Protein AF-A0A810NYY7-F1 (afdb_monomer_lite)

Structure (mmCIF, N/CA/C/O backbone):
data_AF-A0A810NYY7-F1
#
_entry.id   AF-A0A810NYY7-F1
#
loop_
_atom_site.group_PDB
_atom_site.id
_atom_site.type_symbol
_atom_site.label_atom_id
_atom_site.label_alt_id
_atom_site.label_comp_id
_atom_site.label_asym_id
_atom_site.label_entity_id
_atom_site.label_seq_id
_atom_site.pdbx_PDB_ins_code
_atom_site.Cartn_x
_atom_site.Cartn_y
_atom_site.Cartn_z
_atom_site.occupancy
_atom_site.B_iso_or_equiv
_atom_site.auth_seq_id
_atom_site.auth_comp_id
_atom_site.auth_asym_id
_atom_site.auth_atom_id
_atom_site.pdbx_PDB_model_num
ATOM 1 N N . MET A 1 1 ? -7.470 -16.366 -9.894 1.00 45.06 1 MET A N 1
ATOM 2 C CA . MET A 1 1 ? -6.020 -16.355 -10.172 1.00 45.06 1 MET A CA 1
ATOM 3 C C . MET A 1 1 ? -5.645 -14.897 -10.293 1.00 45.06 1 MET A C 1
ATOM 5 O O . MET A 1 1 ? -6.298 -14.228 -11.086 1.00 45.06 1 MET A O 1
ATOM 9 N N . ALA A 1 2 ? -4.725 -14.396 -9.468 1.00 55.81 2 ALA A N 1
ATOM 10 C CA . ALA A 1 2 ? -4.205 -13.045 -9.656 1.00 55.81 2 ALA A CA 1
ATOM 11 C C . ALA A 1 2 ? -3.563 -12.979 -11.053 1.00 55.81 2 ALA A C 1
ATOM 13 O O . ALA A 1 2 ? -2.909 -13.940 -11.467 1.00 55.81 2 ALA A O 1
ATOM 14 N N . GLY A 1 3 ? -3.856 -11.922 -11.813 1.00 67.75 3 GLY A N 1
ATOM 15 C CA . GLY A 1 3 ? -3.177 -11.670 -13.084 1.00 67.75 3 GLY A CA 1
ATOM 16 C C . GLY A 1 3 ? -1.691 -11.396 -12.859 1.00 67.75 3 GLY A C 1
ATOM 17 O O . GLY A 1 3 ? -1.257 -11.229 -11.722 1.00 67.75 3 GLY A O 1
ATOM 18 N N . GLU A 1 4 ? -0.914 -11.362 -13.938 1.00 85.88 4 GLU A N 1
ATOM 19 C CA . GLU A 1 4 ? 0.486 -10.933 -13.885 1.00 85.88 4 GLU A CA 1
ATOM 20 C C . GLU A 1 4 ? 0.579 -9.545 -13.230 1.00 85.88 4 GLU A C 1
ATOM 22 O O . GLU A 1 4 ? -0.113 -8.617 -13.655 1.00 85.88 4 GLU A O 1
ATOM 27 N N . ILE A 1 5 ? 1.389 -9.425 -12.173 1.00 90.25 5 ILE A N 1
ATOM 28 C CA . ILE A 1 5 ? 1.679 -8.145 -11.527 1.00 90.25 5 ILE A CA 1
ATOM 29 C C . ILE A 1 5 ? 2.927 -7.560 -12.181 1.00 90.25 5 ILE A C 1
ATOM 31 O O . ILE A 1 5 ? 3.945 -8.237 -12.338 1.00 90.25 5 ILE A O 1
ATOM 35 N N . VAL A 1 6 ? 2.853 -6.286 -12.543 1.00 91.69 6 VAL A N 1
ATOM 36 C CA . VAL A 1 6 ? 3.988 -5.524 -13.066 1.00 91.69 6 VAL A CA 1
ATOM 37 C C . VAL A 1 6 ? 4.292 -4.344 -12.154 1.00 91.69 6 VAL A C 1
ATOM 39 O O . VAL A 1 6 ? 3.396 -3.789 -11.522 1.00 91.69 6 VAL A O 1
ATOM 42 N N . ALA A 1 7 ? 5.557 -3.943 -12.096 1.00 91.25 7 ALA A N 1
ATOM 43 C CA . ALA A 1 7 ? 6.023 -2.816 -11.305 1.00 91.25 7 ALA A CA 1
ATOM 44 C C . ALA A 1 7 ? 6.725 -1.771 -12.174 1.00 91.25 7 ALA A C 1
ATOM 46 O O . ALA A 1 7 ? 7.514 -2.120 -13.049 1.00 91.25 7 ALA A O 1
ATOM 47 N N . GLY A 1 8 ? 6.476 -0.493 -11.909 1.00 89.62 8 GLY A N 1
ATOM 48 C CA . GLY A 1 8 ? 7.206 0.635 -12.484 1.00 89.62 8 GLY A CA 1
ATOM 49 C C . GLY A 1 8 ? 7.753 1.522 -11.372 1.00 89.62 8 GLY A C 1
ATOM 50 O O . GLY A 1 8 ? 7.030 1.842 -10.432 1.00 89.62 8 GLY A O 1
ATOM 51 N N . VAL A 1 9 ? 9.019 1.927 -11.455 1.00 86.00 9 VAL A N 1
ATOM 52 C CA . VAL A 1 9 ? 9.621 2.864 -10.495 1.00 86.00 9 VAL A CA 1
ATOM 53 C C . VAL A 1 9 ? 9.453 4.283 -11.028 1.00 86.00 9 VAL A C 1
ATOM 55 O O . VAL A 1 9 ? 9.635 4.541 -12.215 1.00 86.00 9 VAL A O 1
ATOM 58 N N . SER A 1 10 ? 9.099 5.232 -10.165 1.00 79.38 10 SER A N 1
ATOM 59 C CA . SER A 1 10 ? 8.965 6.634 -10.560 1.00 79.38 10 SER A CA 1
ATOM 60 C C . SER A 1 10 ? 10.269 7.153 -11.173 1.00 79.38 10 SER A C 1
ATOM 62 O O . SER A 1 10 ? 11.311 7.161 -10.518 1.00 79.38 10 SER A O 1
ATOM 64 N N . GLY A 1 11 ? 10.206 7.598 -12.430 1.00 73.50 11 GLY A N 1
ATOM 65 C CA . GLY A 1 11 ? 11.369 8.064 -13.187 1.00 73.50 11 GLY A CA 1
ATOM 66 C C . GLY A 1 11 ? 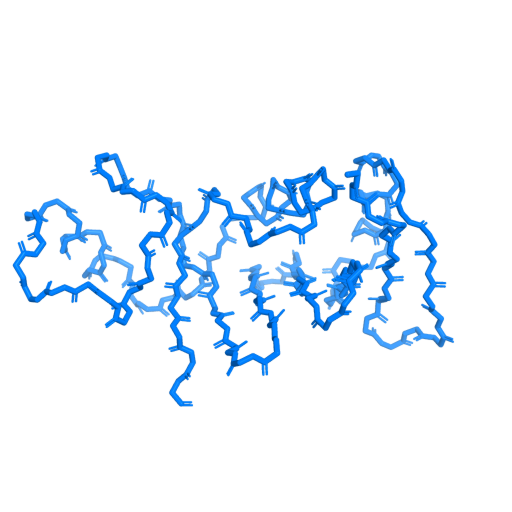12.085 6.988 -14.012 1.00 73.50 11 GLY A C 1
ATOM 67 O O . GLY A 1 11 ? 13.096 7.311 -14.631 1.00 73.50 11 GLY A O 1
ATOM 68 N N . SER A 1 12 ? 11.585 5.745 -14.058 1.00 79.50 12 SER A N 1
ATOM 69 C CA . SER A 1 12 ? 12.032 4.727 -15.018 1.00 79.50 12 SER A CA 1
ATOM 70 C C . SER A 1 12 ? 11.083 4.615 -16.221 1.00 79.50 12 SER A C 1
ATOM 72 O O . SER A 1 12 ? 9.870 4.771 -16.100 1.00 79.50 12 SER A O 1
ATOM 74 N N . ASP A 1 13 ? 11.636 4.309 -17.398 1.00 71.12 13 ASP A N 1
ATOM 75 C CA . ASP A 1 13 ? 10.889 4.235 -18.668 1.00 71.12 13 ASP A CA 1
ATOM 76 C C . ASP A 1 13 ? 10.200 2.872 -18.910 1.00 71.12 13 ASP A C 1
ATOM 78 O O . ASP A 1 13 ? 9.906 2.510 -20.051 1.00 71.12 13 ASP A O 1
ATOM 82 N N . GLY A 1 14 ? 9.951 2.066 -17.872 1.00 82.69 14 GLY A N 1
ATOM 83 C CA . GLY A 1 14 ? 9.466 0.701 -18.084 1.00 82.69 14 GLY A CA 1
ATOM 84 C C . GLY A 1 14 ? 8.784 0.041 -16.895 1.00 82.69 14 GLY A C 1
ATOM 85 O O . GLY A 1 14 ? 9.110 0.302 -15.738 1.00 82.69 14 GLY A O 1
ATOM 86 N N . TRP A 1 15 ? 7.863 -0.861 -17.236 1.00 90.06 15 TRP A N 1
ATOM 87 C CA . TRP A 1 15 ? 7.231 -1.809 -16.328 1.00 90.06 15 TRP A CA 1
ATOM 88 C C . TRP A 1 15 ? 7.968 -3.145 -16.396 1.00 90.06 15 TRP A C 1
ATOM 90 O O . TRP A 1 15 ? 8.257 -3.635 -17.490 1.00 90.06 15 TRP A O 1
ATOM 100 N N . VAL A 1 16 ? 8.260 -3.735 -15.242 1.00 91.75 16 VAL A N 1
ATOM 101 C CA . VAL A 1 16 ? 8.892 -5.052 -15.128 1.00 91.75 16 VAL A CA 1
ATOM 102 C C . VAL A 1 16 ? 7.936 -6.037 -14.459 1.00 91.75 16 VAL A C 1
ATOM 104 O O . VAL A 1 16 ? 7.246 -5.649 -13.517 1.00 91.75 16 VAL A O 1
ATOM 107 N N . PRO A 1 17 ? 7.869 -7.300 -14.908 1.00 91.56 17 PRO A N 1
ATOM 108 C CA . PRO A 1 17 ? 7.134 -8.331 -14.187 1.00 91.56 17 PRO A CA 1
ATOM 109 C C . PRO A 1 17 ? 7.692 -8.508 -12.774 1.00 91.56 17 PRO A C 1
ATOM 111 O O . PRO A 1 17 ? 8.909 -8.544 -12.582 1.00 91.56 17 PRO A O 1
ATOM 114 N N . VAL A 1 18 ? 6.798 -8.636 -11.798 1.00 92.88 18 VAL A N 1
ATOM 115 C CA . VAL A 1 18 ? 7.136 -8.963 -10.412 1.00 92.88 18 VAL A CA 1
ATOM 116 C C . VAL A 1 18 ? 6.266 -10.137 -10.003 1.00 92.88 18 VAL A C 1
ATOM 118 O O . VAL A 1 18 ? 5.051 -10.017 -9.913 1.00 92.88 18 VAL A O 1
ATOM 121 N N . ASP A 1 19 ? 6.889 -11.288 -9.781 1.00 90.50 19 ASP A N 1
ATOM 122 C CA . ASP A 1 19 ? 6.214 -12.564 -9.516 1.00 90.50 19 ASP A CA 1
ATOM 123 C C . ASP A 1 19 ? 6.553 -13.154 -8.137 1.00 90.50 19 ASP A C 1
ATOM 125 O O . ASP A 1 19 ? 6.025 -14.196 -7.744 1.00 90.50 19 ASP A O 1
ATOM 129 N N . SER A 1 20 ? 7.425 -12.483 -7.382 1.00 93.25 20 SER A N 1
ATOM 130 C CA . SER A 1 20 ? 7.918 -12.935 -6.085 1.00 93.25 20 SER A CA 1
ATOM 131 C C . SER A 1 20 ? 8.208 -11.768 -5.140 1.00 93.25 20 SER A C 1
ATOM 133 O O . SER A 1 20 ? 8.523 -10.655 -5.565 1.00 93.25 20 SER A O 1
ATOM 135 N N . ALA A 1 21 ? 8.105 -12.035 -3.834 1.00 93.88 21 ALA A N 1
ATOM 136 C CA . ALA A 1 21 ? 8.428 -11.060 -2.792 1.00 93.88 21 ALA A CA 1
ATOM 137 C C . ALA A 1 21 ? 9.894 -10.602 -2.879 1.00 93.88 21 ALA A C 1
ATOM 139 O O . ALA A 1 21 ? 10.171 -9.421 -2.724 1.00 93.88 21 ALA A O 1
ATOM 140 N N . GLU A 1 22 ? 10.812 -11.514 -3.215 1.00 95.31 22 GLU A N 1
ATOM 141 C CA . GLU A 1 22 ? 12.234 -11.204 -3.404 1.00 95.31 22 GLU A CA 1
ATOM 142 C C . GLU A 1 22 ? 12.468 -10.251 -4.585 1.00 95.31 22 GLU A C 1
ATOM 144 O O . GLU A 1 22 ? 13.221 -9.290 -4.451 1.00 95.31 22 GLU A O 1
ATOM 149 N N . ALA A 1 23 ? 11.794 -10.464 -5.724 1.00 93.81 23 ALA A N 1
ATOM 150 C CA . ALA A 1 23 ? 11.887 -9.553 -6.866 1.00 93.81 23 ALA A CA 1
ATOM 151 C C . ALA A 1 23 ? 11.329 -8.160 -6.535 1.00 93.81 23 ALA A C 1
ATOM 153 O O . ALA A 1 23 ? 11.908 -7.150 -6.939 1.00 93.81 23 ALA A O 1
ATOM 154 N N . LEU A 1 24 ? 10.231 -8.104 -5.772 1.00 93.69 24 LEU A N 1
ATOM 155 C CA . LEU A 1 24 ? 9.680 -6.848 -5.274 1.00 93.69 24 LEU A CA 1
ATOM 156 C C . LEU A 1 24 ? 10.666 -6.143 -4.337 1.00 93.69 24 LEU A C 1
ATOM 158 O O . LEU A 1 24 ? 10.972 -4.974 -4.545 1.00 93.69 24 LEU A O 1
ATOM 162 N N . ASP A 1 25 ? 11.200 -6.847 -3.340 1.00 94.75 25 ASP A N 1
ATOM 163 C CA . ASP A 1 25 ? 12.144 -6.267 -2.386 1.00 94.75 25 ASP A CA 1
ATOM 164 C C . ASP A 1 25 ? 13.412 -5.761 -3.080 1.00 94.75 25 ASP A C 1
ATOM 166 O O . ASP A 1 25 ? 13.842 -4.645 -2.800 1.00 94.75 25 ASP A O 1
ATOM 170 N N . ALA A 1 26 ? 13.945 -6.504 -4.054 1.00 93.56 26 ALA A N 1
ATOM 171 C CA . ALA A 1 26 ? 15.092 -6.074 -4.851 1.00 93.56 26 ALA A CA 1
ATOM 172 C C . ALA A 1 26 ? 14.810 -4.792 -5.655 1.00 93.56 26 ALA A C 1
ATOM 174 O O . ALA A 1 26 ? 15.685 -3.934 -5.784 1.00 93.56 26 ALA A O 1
ATOM 175 N N . LEU A 1 27 ? 13.594 -4.644 -6.189 1.00 91.56 27 LEU A N 1
ATOM 176 C CA . LEU A 1 27 ? 13.174 -3.440 -6.905 1.00 91.56 27 LEU A CA 1
ATOM 177 C C . LEU A 1 27 ? 13.082 -2.232 -5.966 1.00 91.56 27 LEU A C 1
ATOM 179 O O . LEU A 1 27 ? 13.558 -1.152 -6.315 1.00 91.56 27 LEU A O 1
ATOM 183 N N . LEU A 1 28 ? 12.513 -2.421 -4.775 1.00 91.12 28 LEU A N 1
ATOM 184 C CA . LEU A 1 28 ? 12.398 -1.367 -3.767 1.00 91.12 28 LEU A CA 1
ATOM 185 C C . LEU A 1 28 ? 13.767 -0.956 -3.206 1.00 91.12 28 LEU A C 1
ATOM 187 O O . LEU A 1 28 ? 14.032 0.232 -3.034 1.00 91.12 28 LEU A O 1
ATOM 191 N N . ASP A 1 29 ? 14.660 -1.920 -2.987 1.00 92.00 29 ASP A N 1
ATOM 192 C CA . ASP A 1 29 ? 16.029 -1.680 -2.519 1.00 92.00 29 ASP A CA 1
ATOM 193 C C . ASP A 1 29 ? 16.903 -1.005 -3.582 1.00 92.00 29 ASP A C 1
ATOM 195 O O . ASP A 1 29 ? 17.828 -0.262 -3.253 1.00 92.00 29 ASP A O 1
ATOM 199 N N . GLY A 1 30 ? 16.619 -1.249 -4.864 1.00 89.69 30 GLY A N 1
ATOM 200 C CA . GLY A 1 30 ? 17.330 -0.640 -5.986 1.00 89.69 30 GLY A CA 1
ATOM 201 C C . GLY A 1 30 ? 17.007 0.841 -6.199 1.00 89.69 30 GLY A C 1
ATOM 202 O O . GLY A 1 30 ? 17.787 1.540 -6.849 1.00 89.69 30 GLY A O 1
ATOM 203 N N . ALA A 1 31 ? 15.887 1.327 -5.658 1.00 85.00 31 ALA A N 1
ATOM 204 C CA . ALA A 1 31 ? 15.434 2.707 -5.812 1.00 85.00 31 ALA A CA 1
ATOM 205 C C . ALA A 1 31 ? 14.745 3.242 -4.536 1.00 85.00 31 ALA A C 1
ATOM 207 O O . ALA A 1 31 ? 13.578 3.632 -4.585 1.00 85.00 31 ALA A O 1
ATOM 208 N N . PRO A 1 32 ? 15.456 3.308 -3.394 1.00 80.81 32 PRO A N 1
ATOM 209 C CA . PRO A 1 32 ? 14.853 3.591 -2.087 1.00 80.81 32 PRO A CA 1
ATOM 210 C C . PRO A 1 32 ? 14.251 5.001 -1.979 1.00 80.81 32 PRO A C 1
ATOM 212 O O . PRO A 1 32 ? 13.307 5.212 -1.223 1.00 80.81 32 PRO A O 1
ATOM 215 N N . ASP A 1 33 ? 14.759 5.957 -2.761 1.00 83.44 33 ASP A N 1
ATOM 216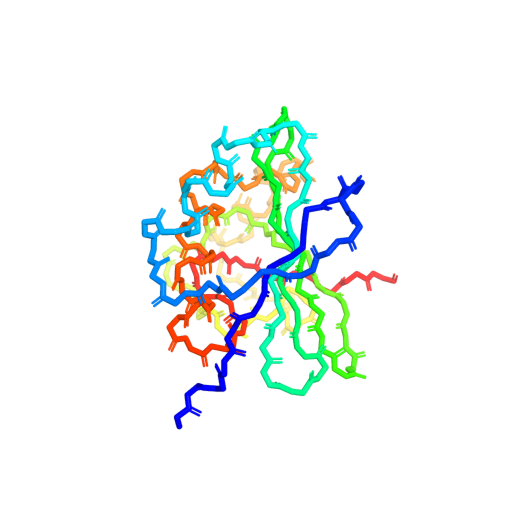 C CA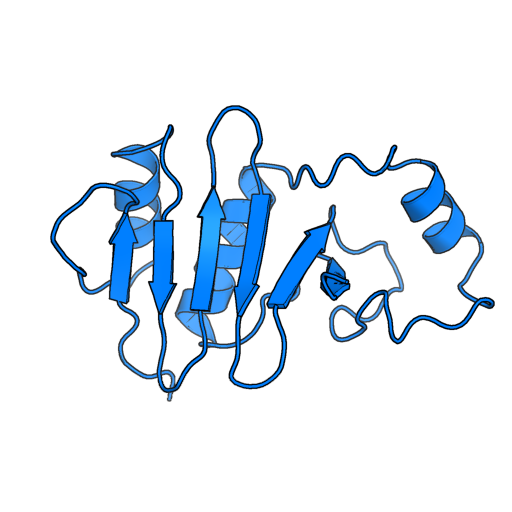 . ASP A 1 33 ? 14.269 7.341 -2.792 1.00 83.44 33 ASP A CA 1
ATOM 217 C C . ASP A 1 33 ? 13.084 7.546 -3.755 1.00 83.44 33 ASP A C 1
ATOM 219 O O . ASP A 1 33 ? 12.563 8.656 -3.881 1.00 83.44 33 ASP A O 1
ATOM 223 N N . HIS A 1 34 ? 12.649 6.489 -4.446 1.00 83.44 34 HIS A N 1
ATOM 224 C CA . HIS A 1 34 ? 11.585 6.540 -5.441 1.00 83.44 34 HIS A CA 1
ATOM 225 C C . HIS A 1 34 ? 10.393 5.682 -5.021 1.00 83.44 34 HIS A C 1
ATOM 227 O O . HIS A 1 34 ? 10.529 4.622 -4.415 1.00 83.44 34 HIS A O 1
ATOM 233 N N . ALA A 1 35 ? 9.194 6.134 -5.385 1.00 87.00 35 ALA A N 1
ATOM 234 C CA . ALA A 1 35 ? 8.006 5.304 -5.266 1.00 87.00 35 ALA A CA 1
ATOM 235 C C . ALA A 1 35 ? 7.984 4.254 -6.385 1.00 87.00 35 ALA A C 1
ATOM 237 O O . ALA A 1 35 ? 8.297 4.567 -7.538 1.00 87.00 35 ALA A O 1
ATOM 238 N N . ALA A 1 36 ? 7.560 3.037 -6.062 1.00 91.88 36 ALA A N 1
ATOM 239 C CA . ALA A 1 36 ? 7.221 2.016 -7.040 1.00 91.88 36 ALA A CA 1
ATOM 240 C C . ALA A 1 36 ? 5.700 1.903 -7.156 1.00 91.88 36 ALA A C 1
ATOM 242 O O . ALA A 1 36 ? 4.986 1.936 -6.161 1.00 91.88 36 ALA A O 1
ATOM 243 N N . THR A 1 37 ? 5.195 1.770 -8.375 1.00 94.12 37 THR A N 1
ATOM 244 C CA . THR A 1 37 ? 3.792 1.467 -8.657 1.00 94.12 37 THR A CA 1
ATOM 245 C C . THR A 1 37 ? 3.694 0.008 -9.049 1.00 94.12 37 THR A C 1
ATOM 247 O O . THR A 1 37 ? 4.330 -0.403 -10.013 1.00 94.12 37 THR A O 1
ATOM 250 N N . LEU A 1 38 ? 2.898 -0.763 -8.322 1.00 94.56 38 LEU A N 1
ATOM 251 C CA . LEU A 1 38 ? 2.524 -2.134 -8.632 1.00 94.56 38 LEU A CA 1
ATOM 252 C C . LEU A 1 38 ? 1.150 -2.104 -9.293 1.00 94.56 38 LEU A C 1
ATOM 254 O O . LEU A 1 38 ? 0.218 -1.522 -8.744 1.00 94.56 38 LEU A O 1
ATOM 258 N N . ALA A 1 39 ? 1.012 -2.716 -10.461 1.00 93.00 39 ALA A N 1
ATOM 259 C CA . ALA A 1 39 ? -0.248 -2.803 -11.184 1.00 93.00 39 ALA A CA 1
ATOM 260 C C . ALA A 1 39 ? -0.623 -4.270 -11.388 1.00 93.00 39 ALA A C 1
ATOM 262 O O . ALA A 1 39 ? 0.213 -5.081 -11.789 1.00 93.00 39 ALA A O 1
ATOM 263 N N . GLY A 1 40 ? -1.880 -4.596 -11.089 1.00 83.75 40 GLY A N 1
ATOM 264 C CA . GLY A 1 40 ? -2.448 -5.918 -11.323 1.00 83.75 40 GLY A CA 1
ATOM 265 C C . GLY A 1 40 ? -3.403 -5.938 -12.509 1.00 83.75 40 GLY A C 1
ATOM 266 O O . GLY A 1 40 ? -3.411 -5.037 -13.345 1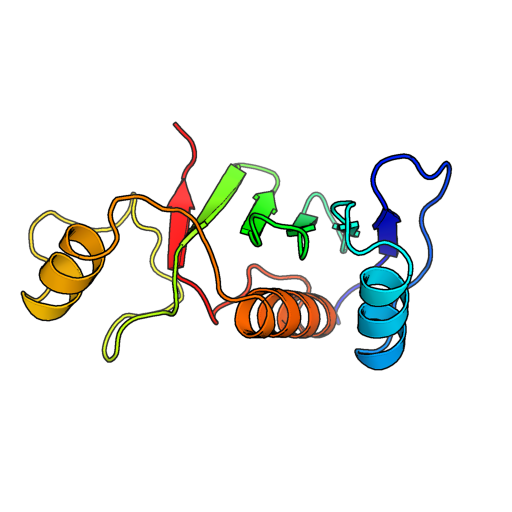.00 83.75 40 GLY A O 1
ATOM 267 N N . ALA A 1 41 ? -4.232 -6.978 -12.586 1.00 78.19 41 ALA A N 1
ATOM 268 C CA . ALA A 1 41 ? -5.298 -7.029 -13.580 1.00 78.19 41 ALA A CA 1
ATOM 269 C C . ALA A 1 41 ? -6.347 -5.928 -13.324 1.00 78.19 41 ALA A C 1
ATOM 271 O O . ALA A 1 41 ? -6.790 -5.741 -12.190 1.00 78.19 41 ALA A O 1
ATOM 272 N N . GLY A 1 42 ? -6.785 -5.257 -14.393 1.00 80.62 42 GLY A N 1
ATOM 273 C CA . GLY A 1 42 ? -7.738 -4.143 -14.321 1.00 80.62 42 GLY A CA 1
ATOM 274 C C . GLY A 1 42 ? -7.060 -2.804 -14.022 1.00 80.62 42 GLY A C 1
ATOM 275 O O . GLY A 1 42 ? -5.883 -2.621 -14.328 1.00 80.62 42 GLY A O 1
ATOM 276 N N . GLU A 1 43 ? -7.799 -1.859 -13.438 1.00 84.38 43 GLU A N 1
ATOM 277 C CA . GLU A 1 43 ? -7.277 -0.523 -13.091 1.00 84.38 43 GLU A CA 1
ATOM 278 C C . GLU A 1 43 ? -6.649 -0.452 -11.687 1.00 84.38 43 GLU A C 1
ATOM 280 O O . GLU A 1 43 ? -6.266 0.619 -11.231 1.00 84.38 43 GLU A O 1
ATOM 285 N N . ARG A 1 44 ? -6.492 -1.596 -11.008 1.00 91.81 44 ARG A N 1
ATOM 286 C CA . ARG A 1 44 ? -6.003 -1.671 -9.625 1.00 91.81 44 ARG A CA 1
ATOM 287 C C . ARG A 1 44 ? -4.501 -1.458 -9.522 1.00 91.81 44 ARG A C 1
ATOM 289 O O . ARG A 1 44 ? -3.718 -2.184 -10.150 1.00 91.81 44 ARG A O 1
ATOM 296 N N . ARG A 1 45 ? -4.100 -0.508 -8.680 1.00 93.94 45 ARG A N 1
ATOM 297 C CA . ARG A 1 45 ? -2.702 -0.132 -8.473 1.00 93.94 45 ARG A CA 1
ATOM 298 C C . ARG A 1 45 ? -2.393 0.101 -7.005 1.00 93.94 45 ARG A C 1
ATOM 300 O O . ARG A 1 45 ? -3.192 0.662 -6.264 1.00 93.94 45 ARG A O 1
ATOM 307 N N . LEU A 1 46 ? -1.185 -0.281 -6.615 1.00 94.88 46 LEU A N 1
ATOM 308 C CA . LEU A 1 46 ? -0.606 0.038 -5.321 1.00 94.88 46 LEU A CA 1
ATOM 309 C C . LEU A 1 46 ? 0.698 0.804 -5.534 1.00 94.88 46 LEU A C 1
ATOM 311 O O . LEU A 1 46 ? 1.664 0.263 -6.067 1.00 94.88 46 LEU A O 1
ATOM 315 N N . VAL A 1 47 ? 0.746 2.052 -5.090 1.00 92.62 47 VAL A N 1
ATOM 316 C CA . VAL A 1 47 ? 1.977 2.834 -5.005 1.00 92.62 47 VAL A CA 1
ATOM 317 C C . VAL A 1 47 ? 2.594 2.624 -3.627 1.00 92.62 47 VAL A C 1
ATOM 319 O O . VAL A 1 47 ? 1.939 2.824 -2.604 1.00 92.62 47 VAL A O 1
ATOM 322 N N . VAL A 1 48 ? 3.864 2.232 -3.610 1.00 92.44 48 VAL A N 1
ATOM 323 C CA . VAL A 1 48 ? 4.667 1.988 -2.411 1.00 92.44 48 VAL A CA 1
ATOM 324 C C . VAL A 1 48 ? 5.868 2.931 -2.403 1.00 92.44 48 VAL A C 1
ATOM 326 O O . VAL A 1 48 ? 6.571 3.059 -3.405 1.00 92.44 48 VAL A O 1
ATOM 329 N N . ALA A 1 49 ? 6.121 3.603 -1.283 1.00 88.94 49 ALA A N 1
ATOM 330 C CA . ALA A 1 49 ? 7.294 4.457 -1.099 1.00 88.94 49 ALA A CA 1
ATOM 331 C C . ALA A 1 49 ? 8.037 4.044 0.176 1.00 88.94 49 ALA A C 1
ATOM 333 O O . ALA A 1 49 ? 7.413 3.927 1.227 1.00 88.94 49 ALA A O 1
ATOM 334 N N . LEU A 1 50 ? 9.355 3.828 0.085 1.00 86.56 50 LEU A N 1
ATOM 335 C CA . LEU A 1 50 ? 10.218 3.460 1.223 1.00 86.56 50 LEU A CA 1
ATOM 336 C C . LEU A 1 50 ? 11.184 4.566 1.663 1.00 86.56 50 LEU A C 1
ATOM 338 O O . LEU A 1 50 ? 11.961 4.349 2.590 1.00 86.56 50 LEU A O 1
ATOM 342 N N . GLY A 1 51 ? 11.156 5.716 0.987 1.00 78.06 51 GLY A N 1
ATOM 343 C CA . GLY A 1 51 ? 12.056 6.835 1.245 1.00 78.06 51 GLY A CA 1
ATOM 344 C C . GLY A 1 51 ? 11.847 7.479 2.625 1.00 78.06 51 GLY A C 1
ATOM 345 O O . GLY A 1 51 ? 11.251 6.885 3.519 1.00 78.06 51 GLY A O 1
ATOM 346 N N . PRO A 1 52 ? 12.286 8.732 2.832 1.00 75.38 52 PRO A N 1
ATOM 347 C CA . PRO A 1 52 ? 12.233 9.378 4.150 1.00 75.38 52 PRO A CA 1
ATOM 348 C C . PRO A 1 52 ? 10.814 9.526 4.721 1.00 75.38 52 PRO A C 1
ATOM 350 O O . PRO A 1 52 ? 10.670 9.733 5.921 1.00 75.38 52 PRO A O 1
ATOM 353 N N . TYR A 1 53 ? 9.793 9.399 3.870 1.00 73.38 53 TYR A N 1
ATOM 354 C CA . TYR A 1 53 ? 8.380 9.387 4.234 1.00 73.38 53 TYR A CA 1
ATOM 355 C C . TYR A 1 53 ? 7.730 8.132 3.641 1.00 73.38 53 TYR A C 1
ATOM 357 O O . TYR A 1 53 ? 7.193 8.193 2.528 1.00 73.38 53 TYR A O 1
ATOM 365 N N . PRO A 1 54 ? 7.835 6.972 4.313 1.00 80.94 54 PRO A N 1
ATOM 366 C CA . PRO A 1 54 ? 7.294 5.745 3.767 1.00 80.94 54 PRO A CA 1
ATOM 367 C C . PRO A 1 54 ? 5.764 5.768 3.794 1.00 80.94 54 PRO A C 1
ATOM 369 O O . PRO A 1 54 ? 5.138 6.246 4.744 1.00 80.94 54 PRO A O 1
ATOM 372 N N . GLY A 1 55 ? 5.152 5.271 2.723 1.00 86.88 55 GLY A N 1
ATOM 373 C CA . GLY A 1 55 ? 3.722 5.442 2.513 1.00 86.88 55 GLY A CA 1
ATOM 374 C C . GLY A 1 55 ? 3.143 4.531 1.446 1.00 86.88 55 GLY A C 1
ATOM 375 O O . GLY A 1 55 ? 3.860 3.889 0.671 1.00 86.88 55 GLY A O 1
ATOM 376 N N . LEU A 1 56 ? 1.813 4.488 1.438 1.00 90.94 56 LEU A N 1
ATOM 377 C CA . LEU A 1 56 ? 1.008 3.652 0.561 1.00 90.94 56 LEU A CA 1
ATOM 378 C C . LEU A 1 56 ? -0.108 4.473 -0.071 1.00 90.94 56 LEU A C 1
ATOM 380 O O . LEU A 1 56 ? -0.786 5.243 0.612 1.00 90.94 56 LEU A O 1
ATOM 384 N N . LEU A 1 57 ? -0.334 4.249 -1.360 1.00 89.81 57 LEU A N 1
ATOM 385 C CA . LEU A 1 57 ? -1.500 4.755 -2.067 1.00 89.81 57 LEU A CA 1
ATOM 386 C C . LEU A 1 57 ? -2.116 3.627 -2.894 1.00 89.81 57 LEU A C 1
ATOM 388 O O . LEU A 1 57 ? -1.416 2.914 -3.606 1.00 89.81 57 LEU A O 1
ATOM 392 N N . TRP A 1 58 ? -3.423 3.450 -2.760 1.00 91.81 58 TRP A N 1
ATOM 393 C CA . TRP A 1 58 ? -4.225 2.478 -3.492 1.00 91.81 58 TRP A CA 1
ATOM 394 C C . TRP A 1 58 ? -5.090 3.208 -4.509 1.00 91.81 58 TRP A C 1
ATOM 396 O O . TRP A 1 58 ? -5.695 4.226 -4.175 1.00 91.81 58 TRP A O 1
ATOM 406 N N . GLU A 1 59 ? -5.163 2.680 -5.724 1.00 90.56 59 GLU A N 1
ATOM 407 C CA . GLU A 1 59 ? -6.065 3.157 -6.771 1.00 90.56 59 GLU A CA 1
ATOM 408 C C . GLU A 1 59 ? -6.854 1.973 -7.324 1.00 90.56 59 GLU A C 1
ATOM 410 O O . GLU A 1 59 ? -6.294 0.902 -7.573 1.00 90.56 59 GLU A O 1
ATOM 415 N N . ASP A 1 60 ? -8.142 2.179 -7.554 1.00 90.12 60 ASP A N 1
ATOM 416 C CA . ASP A 1 60 ? -8.961 1.332 -8.413 1.00 90.12 60 ASP A CA 1
ATOM 417 C C . ASP A 1 60 ? -9.785 2.199 -9.382 1.00 90.12 60 ASP A C 1
ATOM 419 O O . ASP A 1 60 ? -9.488 3.376 -9.578 1.00 90.12 60 ASP A O 1
ATOM 423 N N . GLU A 1 61 ? -10.789 1.612 -10.039 1.00 85.44 61 GLU A N 1
ATOM 424 C CA . GLU A 1 61 ? -11.632 2.306 -11.027 1.00 85.44 61 GLU A CA 1
ATOM 425 C C . GLU A 1 61 ? -12.436 3.476 -10.428 1.00 85.44 61 GLU A C 1
ATOM 427 O O . GLU A 1 61 ? -12.954 4.314 -11.170 1.00 85.44 61 GLU A O 1
ATOM 432 N N . VAL A 1 62 ? -12.607 3.506 -9.103 1.00 82.00 62 VAL A N 1
ATOM 433 C CA . VAL A 1 62 ? -13.581 4.369 -8.426 1.00 82.00 62 VAL A CA 1
ATOM 434 C C . VAL A 1 62 ? -12.910 5.347 -7.474 1.00 82.00 62 VAL A C 1
ATOM 436 O O . VAL A 1 62 ? -13.308 6.510 -7.437 1.00 82.00 62 VAL A O 1
ATOM 439 N N . ASP A 1 63 ? -11.891 4.896 -6.742 1.00 81.44 63 ASP A N 1
ATOM 440 C CA . ASP A 1 63 ? -11.329 5.641 -5.623 1.00 81.44 63 ASP A CA 1
ATOM 441 C C . ASP A 1 63 ? -9.795 5.661 -5.609 1.00 81.44 63 ASP A C 1
ATOM 443 O O . ASP A 1 63 ? -9.102 4.759 -6.085 1.00 81.44 63 ASP A O 1
ATOM 447 N N . VAL A 1 64 ? -9.265 6.713 -4.977 1.00 82.88 64 VAL A N 1
ATOM 448 C CA . VAL A 1 64 ? -7.861 6.811 -4.568 1.00 82.88 64 VAL A CA 1
ATOM 449 C C . VAL A 1 64 ? -7.812 6.888 -3.050 1.00 82.88 64 VAL A C 1
ATOM 451 O O . VAL A 1 64 ? -8.442 7.751 -2.432 1.00 82.88 64 VAL A O 1
ATOM 454 N N . GLN A 1 65 ? -7.039 5.999 -2.439 1.00 86.56 65 GLN A N 1
ATOM 455 C CA . GLN A 1 65 ? -6.959 5.862 -0.991 1.00 86.56 65 GLN A CA 1
ATOM 456 C C . GLN A 1 65 ? -5.517 5.917 -0.503 1.00 86.56 65 GLN A C 1
ATOM 458 O O . GLN A 1 65 ? -4.592 5.496 -1.191 1.00 86.56 65 GLN A O 1
ATOM 463 N N . ILE A 1 66 ? -5.324 6.436 0.704 1.00 84.44 66 ILE A N 1
ATOM 464 C CA . ILE A 1 66 ? -4.017 6.590 1.345 1.00 84.44 66 ILE A CA 1
ATOM 465 C C . ILE A 1 66 ? -3.957 5.634 2.536 1.00 84.44 66 ILE A C 1
ATOM 467 O O . ILE A 1 66 ? -4.900 5.566 3.327 1.00 84.44 66 ILE A O 1
ATOM 471 N N . GLY A 1 67 ? -2.865 4.880 2.649 1.00 84.06 67 GLY A N 1
ATOM 472 C CA . GLY A 1 67 ? -2.637 3.987 3.782 1.00 84.06 67 GLY A CA 1
ATOM 473 C C . GLY A 1 67 ? -2.229 4.766 5.033 1.00 84.06 67 GLY A C 1
ATOM 474 O O . GLY A 1 67 ? -1.410 5.678 4.946 1.00 84.06 67 GLY A O 1
ATOM 475 N N . VAL A 1 68 ? -2.773 4.404 6.197 1.00 79.06 68 VAL A N 1
ATOM 476 C CA . VAL A 1 68 ? -2.439 5.025 7.487 1.00 79.06 68 VAL A CA 1
ATOM 477 C C . VAL A 1 68 ? -2.175 3.979 8.563 1.00 79.06 68 VAL A C 1
ATOM 479 O O . VAL A 1 68 ? -3.034 3.151 8.860 1.00 79.06 68 VAL A O 1
ATOM 482 N N . GLY A 1 69 ? -0.978 4.055 9.158 1.00 71.38 69 GLY A N 1
ATOM 483 C CA . GLY A 1 69 ? -0.554 3.242 10.299 1.00 71.38 69 GLY A CA 1
ATOM 484 C C . GLY A 1 69 ? -0.719 1.720 10.132 1.00 71.38 69 GLY A C 1
ATOM 485 O O . GLY A 1 69 ? -1.057 1.216 9.060 1.00 71.38 69 GLY A O 1
ATOM 486 N N . PRO A 1 70 ? -0.460 0.948 11.199 1.00 74.94 70 PRO A N 1
ATOM 487 C CA . PRO A 1 70 ? -0.992 -0.405 11.326 1.00 74.94 70 PRO A CA 1
ATOM 488 C C . PRO A 1 70 ? -2.501 -0.382 11.604 1.00 74.94 70 PRO A C 1
ATOM 490 O O . PRO A 1 70 ? -3.018 0.553 12.217 1.00 74.94 70 PRO A O 1
ATOM 493 N N . VAL A 1 71 ? -3.195 -1.463 11.241 1.00 71.31 71 VAL A N 1
ATOM 494 C CA . VAL A 1 71 ? -4.584 -1.695 11.671 1.00 71.31 71 VAL A CA 1
ATOM 495 C C . VAL A 1 71 ? -4.630 -1.906 13.194 1.00 71.31 71 VAL A C 1
ATOM 497 O O . VAL A 1 71 ? -3.940 -2.800 13.687 1.00 71.31 71 VAL A O 1
ATOM 500 N N . PRO A 1 72 ? -5.421 -1.126 13.960 1.00 67.94 72 PRO A N 1
ATOM 501 C CA . PRO A 1 72 ? -5.573 -1.328 15.398 1.00 67.94 72 PRO A CA 1
ATOM 502 C C . PRO A 1 72 ? -6.246 -2.662 15.727 1.00 67.94 72 PRO A C 1
ATOM 504 O O . PRO A 1 72 ? -7.163 -3.096 15.022 1.00 67.94 72 PRO A O 1
ATOM 507 N N . ASP A 1 73 ? -5.862 -3.264 16.853 1.00 68.81 73 ASP A N 1
ATOM 508 C CA . ASP A 1 73 ? -6.498 -4.480 17.366 1.00 68.81 73 ASP A CA 1
ATOM 509 C C . ASP A 1 73 ? -8.021 -4.314 17.461 1.00 68.81 73 ASP A C 1
ATOM 511 O O . ASP A 1 73 ? -8.519 -3.362 18.056 1.00 68.81 73 ASP A O 1
ATOM 515 N N . GLY A 1 74 ? -8.767 -5.264 16.889 1.00 67.62 74 GLY A N 1
ATOM 516 C CA . GLY A 1 74 ? -10.233 -5.253 16.898 1.00 67.62 74 GLY A CA 1
ATOM 517 C C . GLY A 1 74 ? -10.897 -4.463 15.763 1.00 67.62 74 GLY A C 1
ATOM 518 O O . GLY A 1 74 ? -12.125 -4.440 15.718 1.00 67.62 74 GLY A O 1
ATOM 519 N N . THR A 1 75 ? -10.126 -3.871 14.844 1.00 67.12 75 THR A N 1
ATOM 520 C CA . THR A 1 75 ? -10.649 -3.211 13.630 1.00 67.12 75 THR A CA 1
ATOM 521 C C . THR A 1 75 ? -10.708 -4.200 12.463 1.00 67.12 75 THR A C 1
ATOM 523 O O . THR A 1 75 ? -9.761 -4.969 12.280 1.00 67.12 75 THR A O 1
ATOM 526 N N . ASP A 1 76 ? -11.786 -4.200 11.664 1.00 72.31 76 ASP A N 1
ATOM 527 C CA . ASP A 1 76 ? -11.802 -4.971 10.414 1.00 72.31 76 ASP A CA 1
ATOM 528 C C . ASP A 1 76 ? -10.931 -4.250 9.371 1.00 72.31 76 ASP A C 1
ATOM 530 O O . ASP A 1 76 ? -11.210 -3.104 9.022 1.00 72.31 76 ASP A O 1
ATOM 534 N N . PRO A 1 77 ? -9.893 -4.894 8.815 1.00 69.75 77 PRO A N 1
ATOM 535 C CA . PRO A 1 77 ? -9.060 -4.270 7.792 1.00 69.75 77 PRO A CA 1
ATOM 536 C C . PRO A 1 77 ? -9.761 -3.945 6.464 1.00 69.75 77 PRO A C 1
ATOM 538 O O . PRO A 1 77 ? -9.145 -3.376 5.563 1.00 69.75 77 PRO A O 1
ATOM 541 N N . ALA A 1 78 ? -10.999 -4.409 6.269 1.00 69.75 78 ALA A N 1
ATOM 542 C CA . ALA A 1 78 ? -11.806 -4.043 5.110 1.00 69.75 78 ALA A CA 1
ATOM 543 C C . ALA A 1 78 ? -12.419 -2.637 5.239 1.00 69.75 78 ALA A C 1
ATOM 545 O O . ALA A 1 78 ? -12.755 -2.041 4.212 1.00 69.75 78 ALA A O 1
ATOM 546 N N . ASP A 1 79 ? -12.521 -2.101 6.455 1.00 65.94 79 ASP A N 1
ATOM 547 C CA . ASP A 1 79 ? -13.141 -0.805 6.711 1.00 65.94 79 ASP A CA 1
ATOM 548 C C . ASP A 1 79 ? -12.264 0.335 6.167 1.00 65.94 79 ASP A C 1
ATOM 550 O O . ASP A 1 79 ? -11.042 0.358 6.352 1.00 65.94 79 ASP A O 1
ATOM 554 N N . THR A 1 80 ? -12.884 1.294 5.474 1.00 61.78 80 THR A N 1
ATOM 555 C CA . THR A 1 80 ? -12.229 2.553 5.084 1.00 61.78 80 THR A CA 1
ATOM 556 C C . THR A 1 80 ? -12.577 3.631 6.094 1.00 61.78 80 THR A C 1
ATOM 558 O O . THR A 1 80 ? -13.703 3.674 6.568 1.00 61.78 80 THR A O 1
ATOM 561 N N . VAL A 1 81 ? -11.663 4.555 6.396 1.00 58.94 81 VAL A N 1
ATOM 562 C CA . VAL A 1 81 ? -11.906 5.625 7.383 1.00 58.94 81 VAL A CA 1
ATOM 563 C C . VAL A 1 81 ? -13.039 6.581 6.977 1.00 58.94 81 VAL A C 1
ATOM 565 O O . VAL A 1 81 ? -13.607 7.240 7.839 1.00 58.94 81 VAL A O 1
ATOM 568 N N . ALA A 1 82 ? -13.434 6.625 5.700 1.00 52.66 82 ALA A N 1
ATOM 569 C CA . ALA A 1 82 ? -14.620 7.365 5.255 1.00 52.66 82 ALA A CA 1
ATOM 570 C C . ALA A 1 82 ? -15.941 6.610 5.526 1.00 52.66 82 ALA A C 1
ATOM 572 O O . ALA A 1 82 ? -16.981 7.244 5.693 1.00 52.66 82 ALA A O 1
ATOM 573 N N . ASP A 1 83 ? -15.889 5.279 5.628 1.00 50.84 83 ASP A N 1
ATOM 574 C CA . ASP A 1 83 ? -17.008 4.419 6.034 1.00 50.84 83 ASP A CA 1
ATOM 575 C C . ASP A 1 83 ? -17.114 4.269 7.563 1.00 50.84 83 ASP A C 1
ATOM 577 O O . ASP A 1 83 ? -18.014 3.589 8.057 1.00 50.84 83 ASP A O 1
ATOM 581 N N . ILE A 1 84 ? -16.205 4.892 8.323 1.00 48.41 84 ILE A N 1
ATOM 582 C CA . ILE A 1 84 ? -16.132 4.801 9.783 1.00 48.41 84 ILE A CA 1
ATOM 583 C C . ILE A 1 84 ? -17.140 5.783 10.416 1.00 48.41 84 ILE A C 1
ATOM 585 O O . ILE A 1 84 ? -16.937 6.997 10.352 1.00 48.41 84 ILE A O 1
ATOM 589 N N . PRO A 1 85 ? -18.218 5.297 11.068 1.00 42.97 85 PRO A N 1
ATOM 590 C CA . PRO A 1 85 ? -19.153 6.147 11.804 1.00 42.97 85 PRO A CA 1
ATOM 591 C C . PRO A 1 85 ? -18.459 6.838 12.988 1.00 42.97 85 PRO A C 1
ATOM 593 O O . PRO A 1 85 ? -17.499 6.302 13.542 1.00 42.97 85 PRO A O 1
ATOM 596 N N . GLU A 1 86 ? -19.002 7.966 13.461 1.00 50.59 86 GLU A N 1
ATOM 597 C CA . GLU A 1 86 ? -18.507 8.717 14.639 1.00 50.59 86 GLU A CA 1
ATOM 598 C C . GLU A 1 86 ? -18.412 7.871 15.942 1.00 50.59 86 GLU A C 1
ATOM 600 O O . GLU A 1 86 ? -17.789 8.292 16.918 1.00 50.59 86 GLU A O 1
ATOM 605 N N . ASP A 1 87 ? -18.961 6.650 15.949 1.00 46.69 87 ASP A N 1
ATOM 606 C CA . ASP A 1 87 ? -19.132 5.767 17.110 1.00 46.69 87 ASP A CA 1
ATOM 607 C C . ASP A 1 87 ? -18.064 4.661 17.252 1.00 46.69 87 ASP A C 1
ATOM 609 O O . ASP A 1 87 ? -18.316 3.613 17.857 1.00 46.69 87 ASP A O 1
ATOM 613 N N . PHE A 1 88 ? -16.858 4.840 16.705 1.00 53.44 88 PHE A N 1
ATOM 614 C CA . PHE A 1 88 ? -15.814 3.819 16.851 1.00 53.44 88 PHE A CA 1
ATOM 615 C C . PHE A 1 88 ? -15.443 3.542 18.317 1.00 53.44 88 PHE A C 1
ATOM 617 O O . PHE A 1 88 ? -15.501 4.450 19.155 1.00 53.44 88 PHE A O 1
ATOM 624 N N . PRO A 1 89 ? -14.990 2.314 18.643 1.00 50.03 89 PRO A N 1
ATOM 625 C CA . PRO A 1 89 ? -14.479 1.997 19.964 1.00 50.03 89 PRO A CA 1
ATOM 626 C C . PRO A 1 89 ? -13.414 3.011 20.418 1.00 50.03 89 PRO A C 1
ATOM 628 O O . PRO A 1 89 ? -12.534 3.363 19.627 1.00 50.03 89 PRO A O 1
ATOM 631 N N . PRO A 1 90 ? -13.415 3.434 21.697 1.00 56.03 90 PRO A N 1
ATOM 632 C CA . PRO A 1 90 ? -12.508 4.471 22.199 1.00 56.03 90 PRO A CA 1
ATOM 633 C C . PRO A 1 90 ? -11.018 4.230 21.914 1.00 56.03 90 PRO A C 1
ATOM 635 O O . PRO A 1 90 ? -10.246 5.180 21.847 1.00 56.03 90 PRO A O 1
ATOM 638 N N . HIS A 1 91 ? -10.603 2.973 21.727 1.00 49.31 91 HIS A N 1
ATOM 639 C CA . HIS A 1 91 ? -9.221 2.624 21.401 1.00 49.31 91 HIS A CA 1
ATOM 640 C C . HIS A 1 91 ? -8.826 2.979 19.958 1.00 49.31 91 HIS A C 1
ATOM 642 O O . HIS A 1 91 ? -7.692 3.386 19.742 1.00 49.31 91 HIS A O 1
ATOM 648 N N . VAL A 1 92 ? -9.739 2.900 18.985 1.00 53.06 92 VAL A N 1
ATOM 649 C CA . VAL A 1 92 ? -9.454 3.282 17.589 1.00 53.06 92 VAL A CA 1
ATOM 650 C C . VAL A 1 92 ? -9.464 4.798 17.430 1.00 53.06 92 VAL A C 1
ATOM 652 O O . VAL A 1 92 ? -8.580 5.348 16.782 1.00 53.06 92 VAL A O 1
ATOM 655 N N . GLN A 1 93 ? -10.395 5.487 18.100 1.00 58.84 93 GLN A N 1
ATOM 656 C CA . GLN A 1 93 ? -10.381 6.953 18.168 1.00 58.84 93 GLN A CA 1
ATOM 657 C C . GLN A 1 93 ? -9.089 7.464 18.817 1.00 58.84 93 GLN A C 1
ATOM 659 O O . GLN A 1 93 ? -8.506 8.434 18.346 1.00 58.84 93 GLN A O 1
ATOM 664 N N . ALA A 1 94 ? -8.602 6.780 19.859 1.00 57.81 94 ALA A N 1
ATOM 665 C CA . ALA A 1 94 ? -7.324 7.101 20.484 1.00 57.81 94 ALA A CA 1
ATOM 666 C C . ALA A 1 94 ? -6.132 6.884 19.540 1.00 57.81 94 ALA A C 1
ATOM 668 O O . ALA A 1 94 ? -5.206 7.686 19.575 1.00 57.81 94 ALA A O 1
ATOM 669 N N . VAL A 1 95 ? -6.147 5.853 18.685 1.00 53.94 95 VAL A N 1
ATOM 670 C CA . VAL A 1 95 ? -5.093 5.644 17.676 1.00 53.94 95 VAL A CA 1
ATOM 671 C C . VAL A 1 95 ? -5.140 6.729 16.603 1.00 53.94 95 VAL A C 1
ATOM 673 O O . VAL A 1 95 ? -4.113 7.346 16.353 1.00 53.94 95 VAL A O 1
ATOM 676 N N . LEU A 1 96 ? -6.318 7.033 16.047 1.00 58.06 96 LEU A N 1
ATOM 677 C CA . LEU A 1 96 ? -6.493 8.094 15.045 1.00 58.06 96 LEU A CA 1
ATOM 678 C C . LEU A 1 96 ? -6.135 9.488 15.586 1.00 58.06 96 LEU A C 1
ATOM 680 O O . LEU A 1 96 ? -5.599 10.310 14.851 1.00 58.06 96 LEU A O 1
ATOM 684 N N . ALA A 1 97 ? -6.405 9.755 16.869 1.00 57.06 97 ALA A N 1
ATOM 685 C CA . ALA A 1 97 ? -6.037 11.005 17.535 1.00 57.06 97 ALA A CA 1
ATOM 686 C C . ALA A 1 97 ? -4.558 11.061 17.967 1.00 57.06 97 ALA A C 1
ATOM 688 O O . ALA A 1 97 ? -4.028 12.152 18.159 1.00 57.06 97 ALA A O 1
ATOM 689 N N . ALA A 1 98 ? -3.907 9.908 18.165 1.00 52.06 98 ALA A N 1
ATOM 690 C CA . ALA A 1 98 ? -2.489 9.812 18.518 1.00 52.06 98 ALA A CA 1
ATOM 691 C C . ALA A 1 98 ? -1.572 9.800 17.289 1.00 52.06 98 ALA A C 1
ATOM 693 O O . ALA A 1 98 ? -0.421 10.225 17.380 1.00 52.06 98 ALA A O 1
ATOM 694 N N . THR A 1 99 ? -2.063 9.325 16.144 1.00 51.31 99 THR A N 1
ATOM 695 C CA . THR A 1 99 ? -1.439 9.597 14.854 1.00 51.31 99 THR A CA 1
ATOM 696 C C . THR A 1 99 ? -1.701 11.059 14.534 1.00 51.31 99 THR A C 1
ATOM 698 O O . THR A 1 99 ? -2.846 11.443 14.326 1.00 51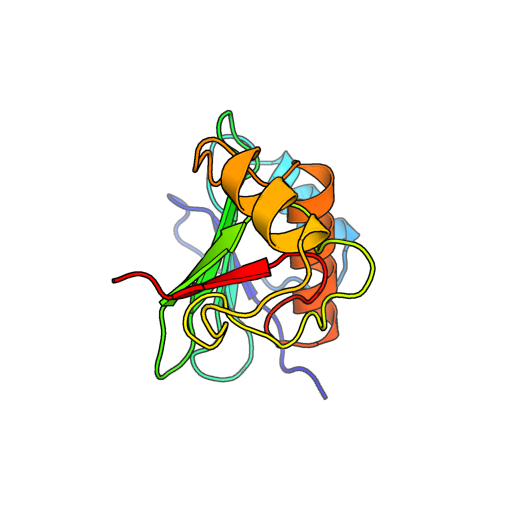.31 99 THR A O 1
ATOM 701 N N . ASP A 1 100 ? -0.664 11.888 14.502 1.00 47.44 100 ASP A N 1
ATOM 702 C CA . ASP A 1 100 ? -0.757 13.341 14.286 1.00 47.44 100 ASP A CA 1
ATOM 703 C C . ASP A 1 100 ? -1.110 13.684 12.815 1.00 47.44 100 ASP A C 1
ATOM 705 O O . ASP A 1 100 ? -0.565 14.604 12.212 1.00 47.44 100 ASP A O 1
ATOM 709 N N . TRP A 1 101 ? -1.952 12.857 12.178 1.00 49.94 101 TRP A N 1
ATOM 710 C CA . TRP A 1 101 ? -2.163 12.758 10.731 1.00 49.94 101 TRP A CA 1
ATOM 711 C C . TRP A 1 101 ? -0.869 12.568 9.937 1.00 49.94 101 TRP A C 1
ATOM 713 O O . TRP A 1 101 ? -0.843 12.760 8.723 1.00 49.94 101 TRP A O 1
ATOM 723 N N . THR A 1 102 ? 0.218 12.157 10.589 1.00 51.88 102 THR A N 1
ATOM 724 C CA . THR A 1 102 ? 1.403 11.682 9.889 1.00 51.88 102 THR A CA 1
ATOM 725 C C . THR A 1 102 ? 1.006 10.368 9.239 1.00 51.88 102 THR A C 1
ATOM 727 O O . THR A 1 102 ? 1.003 9.324 9.886 1.00 51.88 102 THR A O 1
ATOM 730 N N . PHE A 1 103 ? 0.619 10.440 7.964 1.00 60.78 103 PHE A N 1
ATOM 731 C CA . PHE A 1 103 ? 0.296 9.333 7.053 1.00 60.78 103 PHE A CA 1
ATOM 732 C C . PHE A 1 103 ? 1.477 8.357 6.844 1.00 60.78 103 PHE A C 1
ATOM 734 O O . PHE A 1 103 ? 1.556 7.665 5.834 1.00 60.78 103 PHE A O 1
ATOM 741 N N . GLU A 1 104 ? 2.434 8.340 7.771 1.00 66.75 104 GLU A N 1
ATOM 742 C CA . GLU A 1 104 ? 3.633 7.531 7.736 1.00 66.75 104 GLU A CA 1
ATOM 743 C C . GLU A 1 104 ? 3.265 6.103 8.119 1.00 66.75 104 GLU A C 1
ATOM 745 O O . GLU A 1 104 ? 2.840 5.796 9.237 1.00 66.75 104 GLU A O 1
ATOM 750 N N . VAL A 1 105 ? 3.419 5.217 7.147 1.00 80.44 105 VAL A N 1
ATOM 751 C CA . VAL A 1 105 ? 3.321 3.779 7.345 1.00 80.44 105 VAL A CA 1
ATOM 752 C C . VAL A 1 105 ? 4.746 3.287 7.595 1.00 80.44 105 VAL A C 1
ATOM 754 O O . VAL A 1 105 ? 5.614 3.580 6.781 1.00 80.44 105 VAL A O 1
ATOM 757 N N . PRO A 1 106 ? 5.035 2.545 8.678 1.00 86.81 106 PRO A N 1
ATOM 758 C CA . PRO A 1 106 ? 6.351 1.941 8.880 1.00 86.81 106 PRO A CA 1
ATOM 759 C C . PRO A 1 106 ? 6.834 1.194 7.630 1.00 86.81 106 PRO A C 1
ATOM 761 O O . PRO A 1 106 ? 6.050 0.487 6.995 1.00 86.81 106 PRO A O 1
ATOM 764 N N . ALA A 1 107 ? 8.114 1.324 7.273 1.00 88.44 107 ALA A N 1
ATOM 765 C CA . ALA A 1 107 ? 8.660 0.745 6.042 1.00 88.44 107 ALA A CA 1
ATOM 766 C C . ALA A 1 107 ? 8.417 -0.774 5.945 1.00 88.44 107 ALA A C 1
ATOM 768 O O . ALA A 1 107 ? 8.144 -1.301 4.866 1.00 88.44 107 ALA A O 1
ATOM 769 N N . GLU A 1 108 ? 8.442 -1.480 7.076 1.00 90.38 108 GLU A N 1
ATOM 770 C CA . GLU A 1 108 ? 8.114 -2.903 7.160 1.00 90.38 108 GLU A CA 1
ATOM 771 C C . GLU A 1 108 ? 6.659 -3.186 6.756 1.00 90.38 108 GLU A C 1
ATOM 773 O O . GLU A 1 108 ? 6.397 -4.152 6.040 1.00 90.38 108 GLU A O 1
ATOM 778 N N . LEU A 1 109 ? 5.715 -2.327 7.156 1.00 91.06 109 LEU A N 1
ATOM 779 C CA . LEU A 1 109 ? 4.307 -2.433 6.763 1.00 91.06 109 LEU A CA 1
ATOM 780 C C . LEU A 1 109 ? 4.089 -2.055 5.298 1.00 91.06 109 LEU A C 1
ATOM 782 O O . LEU A 1 109 ? 3.258 -2.676 4.639 1.00 91.06 109 LEU A O 1
ATOM 786 N N . VAL A 1 110 ? 4.860 -1.105 4.759 1.00 92.38 110 VAL A N 1
ATOM 787 C CA . VAL A 1 110 ? 4.847 -0.796 3.319 1.00 92.38 110 VAL A CA 1
ATOM 788 C C . VAL A 1 110 ? 5.269 -2.022 2.505 1.00 92.38 110 VAL A C 1
ATOM 790 O O . VAL A 1 110 ? 4.596 -2.387 1.539 1.00 92.38 110 VAL A O 1
ATOM 793 N N . ARG A 1 111 ? 6.342 -2.713 2.917 1.00 94.44 111 ARG A N 1
ATOM 794 C CA . ARG A 1 111 ? 6.779 -3.960 2.265 1.00 94.44 111 ARG A CA 1
ATOM 795 C C . ARG A 1 111 ? 5.742 -5.063 2.393 1.00 94.44 111 ARG A C 1
ATOM 797 O O . ARG A 1 111 ? 5.389 -5.686 1.393 1.00 94.44 111 ARG A O 1
ATOM 804 N N . GLN A 1 112 ? 5.210 -5.263 3.597 1.00 94.75 112 GLN A N 1
ATOM 805 C CA . GLN A 1 112 ? 4.162 -6.249 3.839 1.00 94.75 112 GLN A CA 1
ATOM 806 C C . GLN A 1 112 ? 2.934 -5.998 2.951 1.00 94.75 112 GLN A C 1
ATOM 808 O O . GLN A 1 112 ? 2.388 -6.948 2.389 1.00 94.75 112 GLN A O 1
ATOM 813 N N . ALA A 1 113 ? 2.536 -4.737 2.768 1.00 94.56 113 ALA A N 1
ATOM 814 C CA . ALA A 1 113 ? 1.436 -4.360 1.887 1.00 94.56 113 ALA A CA 1
ATOM 815 C C . ALA A 1 113 ? 1.733 -4.702 0.420 1.00 94.56 113 ALA A C 1
ATOM 817 O O . ALA A 1 113 ? 0.886 -5.276 -0.264 1.00 94.56 113 ALA A O 1
ATOM 818 N N . GLY A 1 114 ? 2.951 -4.416 -0.051 1.00 95.00 114 GLY A N 1
ATOM 819 C CA . GLY A 1 114 ? 3.396 -4.803 -1.389 1.00 95.00 114 GLY A CA 1
ATOM 820 C C . GLY A 1 114 ? 3.372 -6.320 -1.606 1.00 95.00 114 GLY A C 1
ATOM 821 O O . GLY A 1 114 ? 2.872 -6.794 -2.627 1.00 95.00 114 GLY A O 1
ATOM 822 N N . HIS A 1 115 ? 3.843 -7.098 -0.626 1.00 95.69 115 HIS A N 1
ATOM 823 C CA . HIS A 1 115 ? 3.791 -8.566 -0.667 1.00 95.69 115 HIS A CA 1
ATOM 824 C C . HIS A 1 115 ? 2.349 -9.088 -0.675 1.00 95.69 115 HIS A C 1
ATOM 826 O O . HIS A 1 115 ? 2.037 -10.055 -1.372 1.00 95.69 115 HIS A O 1
ATOM 832 N N . GLU A 1 116 ? 1.456 -8.460 0.092 1.00 94.69 116 GLU A N 1
ATOM 833 C CA . GLU A 1 116 ? 0.042 -8.819 0.099 1.00 94.69 116 GLU A CA 1
ATOM 834 C C . GLU A 1 116 ? -0.603 -8.558 -1.263 1.00 94.69 116 GLU A C 1
ATOM 836 O O . GLU A 1 116 ? -1.227 -9.472 -1.805 1.00 94.69 116 GLU A O 1
ATOM 841 N N . PHE A 1 117 ? -0.385 -7.374 -1.843 1.00 94.38 117 PHE A N 1
ATOM 842 C CA . PHE A 1 117 ? -0.885 -7.031 -3.173 1.00 94.38 117 PHE A CA 1
ATOM 843 C C . PHE A 1 117 ? -0.361 -7.982 -4.245 1.00 94.38 117 PHE A C 1
ATOM 845 O O . PHE A 1 117 ? -1.130 -8.448 -5.078 1.00 94.38 117 PHE A O 1
ATOM 852 N N . LEU A 1 118 ? 0.920 -8.345 -4.197 1.00 93.44 118 LEU A N 1
ATOM 853 C CA . LEU A 1 118 ? 1.494 -9.310 -5.132 1.00 93.44 118 LEU A CA 1
ATOM 854 C C . LEU A 1 118 ? 0.750 -10.659 -5.105 1.00 93.44 118 LEU A C 1
ATOM 856 O O . LEU A 1 118 ? 0.549 -11.297 -6.136 1.00 93.44 118 LEU A O 1
ATOM 860 N N . ARG A 1 119 ? 0.317 -11.096 -3.917 1.00 91.62 119 ARG A N 1
ATOM 861 C CA . ARG A 1 119 ? -0.403 -12.361 -3.730 1.00 91.62 119 ARG A CA 1
ATOM 862 C C . ARG A 1 119 ? -1.878 -12.270 -4.124 1.00 91.62 119 ARG A C 1
ATOM 864 O O . ARG A 1 119 ? -2.441 -13.269 -4.579 1.00 91.62 119 ARG A O 1
ATOM 871 N N . THR A 1 120 ? -2.531 -11.140 -3.864 1.00 91.62 120 THR A N 1
ATOM 872 C CA . THR A 1 120 ? -3.995 -11.011 -3.973 1.00 91.62 120 THR A CA 1
ATOM 873 C C . THR A 1 120 ? -4.447 -10.248 -5.213 1.00 91.62 120 THR A C 1
ATOM 875 O O . THR A 1 120 ? -5.505 -10.566 -5.749 1.00 91.62 120 THR A O 1
ATOM 878 N N . GLY A 1 121 ? -3.665 -9.274 -5.676 1.00 91.06 121 GLY A N 1
ATOM 879 C CA . GLY A 1 121 ? -4.081 -8.249 -6.635 1.00 91.06 121 GLY A CA 1
ATOM 880 C C . GLY A 1 121 ? -5.137 -7.285 -6.077 1.00 91.06 121 GLY A C 1
ATOM 881 O O . GLY A 1 121 ? -5.798 -6.595 -6.849 1.00 91.06 121 GLY A O 1
ATOM 882 N N . GLU A 1 122 ? -5.331 -7.275 -4.757 1.00 91.50 122 GLU A N 1
ATOM 883 C CA . GLU A 1 122 ? -6.375 -6.526 -4.053 1.00 91.50 122 GLU A CA 1
ATOM 884 C C . GLU A 1 122 ? -5.760 -5.571 -3.027 1.00 91.50 122 GLU A C 1
ATOM 886 O O . GLU A 1 122 ? -4.603 -5.736 -2.626 1.00 91.50 122 GLU A O 1
ATOM 891 N N . ARG A 1 123 ? -6.561 -4.606 -2.562 1.00 92.31 123 ARG A N 1
ATOM 892 C CA . ARG A 1 123 ? -6.156 -3.629 -1.549 1.00 92.31 123 ARG A CA 1
ATOM 893 C C . ARG A 1 123 ? -5.584 -4.334 -0.302 1.00 92.31 123 ARG A C 1
ATOM 895 O O . ARG A 1 123 ? -6.290 -5.157 0.290 1.00 92.31 123 ARG A O 1
ATOM 902 N N . PRO A 1 124 ? -4.338 -4.031 0.111 1.00 92.88 124 PRO A N 1
ATOM 903 C CA . PRO A 1 124 ? -3.719 -4.648 1.283 1.00 92.88 124 PRO A CA 1
ATOM 904 C C . PRO A 1 124 ? -4.522 -4.444 2.570 1.00 92.88 124 PRO A C 1
ATOM 906 O O . PRO A 1 124 ? -5.135 -3.400 2.768 1.00 92.88 124 PRO A O 1
ATOM 909 N N . ARG A 1 125 ? -4.487 -5.421 3.475 1.00 90.81 125 ARG A N 1
ATOM 910 C CA . ARG A 1 125 ? -5.237 -5.432 4.741 1.00 90.81 125 ARG A CA 1
ATOM 911 C C . ARG A 1 125 ? -4.339 -5.248 5.964 1.00 90.81 125 ARG A C 1
ATOM 913 O O . ARG A 1 125 ? -4.806 -5.321 7.093 1.00 90.81 125 ARG A O 1
ATOM 920 N N . CYS A 1 126 ? -3.039 -5.036 5.781 1.00 87.12 126 CYS A N 1
ATOM 921 C CA . CYS A 1 126 ? -2.117 -4.786 6.892 1.00 87.12 126 CYS A CA 1
ATOM 922 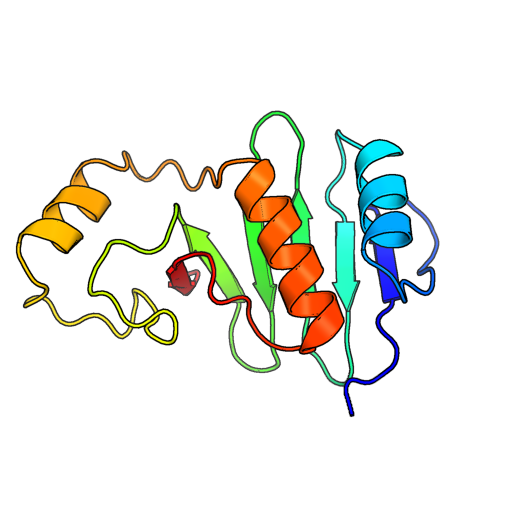C C . CYS A 1 126 ? -2.089 -3.322 7.372 1.00 87.12 126 CYS A C 1
ATOM 924 O O . CYS A 1 126 ? -1.436 -3.031 8.373 1.00 87.12 126 CYS A O 1
ATOM 926 N N . VAL A 1 127 ? -2.799 -2.416 6.691 1.00 86.06 127 VAL A N 1
ATOM 927 C CA . VAL A 1 127 ? -2.924 -0.988 7.033 1.00 86.06 127 VAL A CA 1
ATOM 928 C C . VAL A 1 127 ? -4.384 -0.541 6.950 1.00 86.06 127 VAL A C 1
ATOM 930 O O . VAL A 1 127 ? -5.191 -1.200 6.291 1.00 86.06 127 VAL A O 1
ATOM 933 N N . LEU A 1 128 ? -4.724 0.577 7.595 1.00 83.00 128 LEU A N 1
ATOM 934 C CA . LEU A 1 128 ? -6.011 1.239 7.370 1.00 83.00 128 LEU A CA 1
ATOM 935 C C . LEU A 1 128 ? -5.954 2.089 6.101 1.00 83.00 128 LEU A C 1
ATOM 937 O O . LEU A 1 128 ? -4.890 2.578 5.727 1.00 83.00 128 LEU A O 1
ATOM 941 N N . TRP A 1 129 ? -7.109 2.311 5.476 1.00 83.94 129 TRP A N 1
ATOM 942 C CA . TRP A 1 129 ? -7.226 3.119 4.263 1.00 83.94 129 TRP A CA 1
ATOM 943 C C . TRP A 1 129 ? -8.159 4.293 4.479 1.00 83.94 129 TRP A C 1
ATOM 945 O O . TRP A 1 129 ? -9.278 4.121 4.960 1.00 83.94 129 TRP A O 1
ATOM 955 N N . ILE A 1 130 ? -7.722 5.479 4.078 1.00 76.44 130 ILE A N 1
ATOM 956 C CA . ILE A 1 130 ? -8.562 6.676 4.047 1.00 76.44 130 ILE A CA 1
ATOM 957 C C . ILE A 1 130 ? -8.804 7.070 2.595 1.00 76.44 130 ILE A C 1
ATOM 959 O O . ILE A 1 130 ? -7.875 7.050 1.788 1.00 76.44 130 ILE A O 1
ATOM 963 N N . THR A 1 131 ? -10.032 7.441 2.247 1.00 73.38 131 THR A N 1
ATOM 964 C CA . THR A 1 131 ? -10.316 7.997 0.920 1.00 73.38 131 THR A CA 1
ATOM 965 C C . THR A 1 131 ? -9.734 9.402 0.834 1.00 73.38 131 THR A C 1
ATOM 967 O O . THR A 1 131 ? -9.931 10.225 1.732 1.00 73.38 131 THR A O 1
ATOM 970 N N . LYS A 1 132 ? -8.978 9.670 -0.232 1.00 56.12 132 LYS A N 1
ATOM 971 C CA . LYS A 1 132 ? -8.460 11.008 -0.509 1.00 56.12 132 LYS A CA 1
ATOM 972 C C . LYS A 1 132 ? -9.647 11.932 -0.852 1.00 56.12 132 LYS A C 1
ATOM 974 O O . LYS A 1 132 ? -10.462 11.526 -1.676 1.00 56.12 132 LYS A O 1
ATOM 979 N N . PRO A 1 133 ? -9.770 13.121 -0.232 1.00 50.34 133 PRO A N 1
ATOM 980 C CA . PRO A 1 133 ? -10.856 14.055 -0.532 1.00 50.34 133 PRO A CA 1
ATOM 981 C C . PRO A 1 133 ? -10.798 14.604 -1.962 1.00 50.34 133 PRO A C 1
ATOM 983 O O . PRO A 1 133 ? -9.681 14.685 -2.532 1.00 50.34 133 PRO A O 1
#

Sequence (133 aa):
MAGEIVAGVSGSDGWVPVDSAEALDALLDGAPDHAATLAGAGERRLVVALGPYPGLLWEDEVDVQIGVGPVPDGTDPADTVADIPEDFPPHVQAVLAATDWTFEVPAELVRQAGHEFLRTGERPRCVLWITKP

Secondary structure (DSSP, 8-state):
-PPPPEEEETT-S-EEE--SHHHHHHHHHH-TTSEEEEE-STT-EEEEE-SSS-EEEEE-SS-EEEEEEEPPTT--TT-BTTS--TT--HHHHHHHHHS-S-----HHHHHHHHHHHHHHSS--SSEEEEE--

Foldseek 3Di:
DWAFKWKDWVPDPDIDTDQDLVSVVVVCVVCQQIWMWIATPAQWIWIFHNHPATWIWIDHPPFIKTWAEFDDPPDFLVDAPVNDDPDDDPVVVVVVVVPPPSSGYHSVLSSVQVRQCSVPVDGRSRTHIYTDD

pLDDT: mean 78.77, std 15.44, range [42.97, 95.69]

Radius of gyration: 14.83 Å; chains: 1; bounding box: 36×30×41 Å